Protein AF-X6F6Z0-F1 (afdb_monomer)

Foldseek 3Di:
DPPPPQQDLVVQQDPKDKDFLLNSLLSVLVNVDPDPCVSPDCVCVVVSVVSQVVCCVVVVHRMDISVVVDDPPPD

Secondary structure (DSSP, 8-state):
--------GGGTS-SSSEEEHHHHHHHHHHHH-S-HHHHT-GGGHHHHHHHHHHHHHHHSSSEEEGGGG------

Sequence (75 aa):
MHGDKFMDVRDFIPQSGHVTADQFVEWVFLAEYENESERMSPRWDRHRQRIRDFFVEHMGSDAVDASQLKWEVDG

Nearest PDB structures (foldseek):
  2yr0-assembly2_B  TM=5.176E-01  e=5.024E+00  Thermus thermophilus HB8
  2yqz-assembly2_B  TM=4.322E-01  e=4.145E+00  Thermus thermophilus HB8

Mean predicted aligned error: 5.86 Å

Radius of gyration: 13.6 Å; Cα contacts (8 Å, |Δi|>4): 58; chains: 1; bounding box: 42×24×35 Å

Solvent-accessible surface area (backbone atoms only — not comparable to full-atom values): 4570 Å² total; per-residue (Å²): 131,84,78,84,71,75,50,52,49,71,82,68,58,53,91,62,56,80,42,39,33,68,59,51,43,51,33,47,40,58,33,74,33,91,49,64,73,66,56,69,34,74,89,43,50,69,56,50,49,50,52,29,53,50,42,27,66,74,68,74,38,60,58,44,54,30,63,78,77,56,76,82,77,88,124

Structure (mmCIF, N/CA/C/O backbone):
data_AF-X6F6Z0-F1
#
_entry.id   AF-X6F6Z0-F1
#
loop_
_atom_site.group_PDB
_atom_site.id
_atom_site.type_symbol
_atom_site.label_atom_id
_atom_site.label_alt_id
_atom_site.label_comp_id
_atom_site.label_asym_id
_atom_site.label_entity_id
_atom_site.label_seq_id
_atom_site.pdbx_PDB_ins_code
_atom_site.Cartn_x
_atom_site.Cartn_y
_atom_site.Cartn_z
_atom_site.occupancy
_atom_site.B_iso_or_equiv
_atom_site.auth_seq_id
_atom_site.auth_comp_id
_atom_site.auth_asym_id
_atom_site.auth_atom_id
_atom_site.pdbx_PDB_model_num
ATOM 1 N N . MET A 1 1 ? 30.431 -9.725 -0.405 1.00 37.34 1 MET A N 1
ATOM 2 C CA . MET A 1 1 ? 29.120 -10.381 -0.263 1.00 37.34 1 MET A CA 1
ATOM 3 C C . MET A 1 1 ? 28.112 -9.256 -0.135 1.00 37.34 1 MET A C 1
ATOM 5 O O . MET A 1 1 ? 28.102 -8.611 0.905 1.00 37.34 1 MET A O 1
ATOM 9 N N . HIS A 1 2 ? 27.405 -8.904 -1.210 1.00 46.16 2 HIS A N 1
ATOM 10 C CA . HIS A 1 2 ? 26.269 -7.992 -1.077 1.00 46.16 2 HIS A CA 1
ATOM 11 C C . HIS A 1 2 ? 25.175 -8.832 -0.430 1.00 46.16 2 HIS A C 1
ATOM 13 O O . HIS A 1 2 ? 24.807 -9.865 -0.975 1.00 46.16 2 HIS A O 1
ATOM 19 N N . GLY A 1 3 ? 24.811 -8.504 0.807 1.00 44.66 3 GLY A N 1
ATOM 20 C CA . GLY A 1 3 ? 23.684 -9.159 1.447 1.00 44.66 3 GLY A CA 1
ATOM 21 C C . GLY A 1 3 ? 22.450 -8.750 0.669 1.00 44.66 3 GLY A C 1
ATOM 22 O O . GLY A 1 3 ? 22.074 -7.581 0.740 1.00 44.66 3 GLY A O 1
ATOM 23 N N . ASP A 1 4 ? 21.884 -9.683 -0.090 1.00 51.88 4 ASP A N 1
ATOM 24 C CA . ASP A 1 4 ? 20.586 -9.546 -0.743 1.00 51.88 4 ASP A CA 1
ATOM 25 C C . ASP A 1 4 ? 19.532 -9.391 0.358 1.00 51.88 4 ASP A C 1
ATOM 27 O O . ASP A 1 4 ? 18.905 -10.348 0.816 1.00 51.88 4 ASP A O 1
ATOM 31 N N . LYS A 1 5 ? 19.418 -8.174 0.893 1.00 57.16 5 LYS A N 1
ATOM 32 C CA . LYS A 1 5 ? 18.371 -7.818 1.835 1.00 57.16 5 LYS A CA 1
ATOM 33 C C . LYS A 1 5 ? 17.124 -7.603 0.993 1.00 57.16 5 LYS A C 1
ATOM 35 O O . LYS A 1 5 ? 16.839 -6.479 0.594 1.00 57.16 5 LYS A O 1
ATOM 40 N N . PHE A 1 6 ? 16.423 -8.697 0.705 1.00 64.38 6 PHE A N 1
ATOM 41 C CA . PHE A 1 6 ? 15.044 -8.643 0.237 1.00 64.38 6 PHE A CA 1
ATOM 42 C C . PHE A 1 6 ? 14.290 -7.704 1.181 1.00 64.38 6 PHE A C 1
ATOM 44 O O . PHE A 1 6 ? 14.239 -7.960 2.388 1.00 64.38 6 PHE A O 1
ATOM 51 N N . MET A 1 7 ? 13.818 -6.569 0.663 1.00 78.00 7 MET A N 1
ATOM 52 C CA . MET A 1 7 ? 13.009 -5.658 1.461 1.00 78.00 7 MET A CA 1
ATOM 53 C C . MET A 1 7 ? 11.670 -6.345 1.682 1.00 78.00 7 MET A C 1
ATOM 55 O O . MET A 1 7 ? 10.997 -6.711 0.724 1.00 78.00 7 MET A O 1
ATOM 59 N N . ASP A 1 8 ? 11.305 -6.574 2.936 1.00 84.62 8 ASP A N 1
ATOM 60 C CA . ASP A 1 8 ? 10.010 -7.154 3.262 1.00 84.62 8 ASP A CA 1
ATOM 61 C C . ASP A 1 8 ? 8.977 -6.026 3.341 1.00 84.62 8 ASP A C 1
ATOM 63 O O . ASP A 1 8 ? 9.278 -4.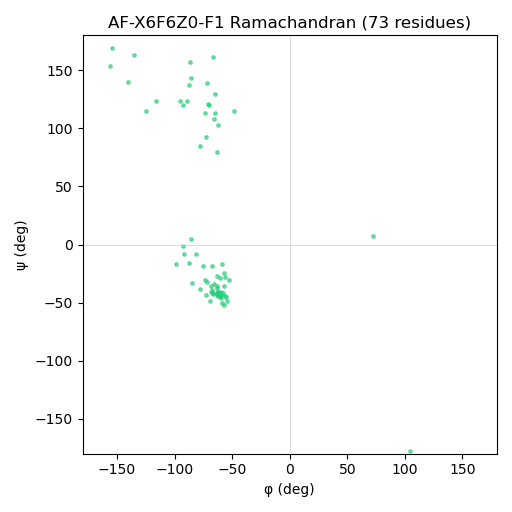941 3.838 1.00 84.62 8 ASP A O 1
ATOM 67 N N . VAL A 1 9 ? 7.738 -6.265 2.901 1.00 85.56 9 VAL A N 1
ATOM 68 C CA . VAL A 1 9 ? 6.653 -5.275 3.022 1.00 85.56 9 VAL A CA 1
ATOM 69 C C . VAL A 1 9 ? 6.495 -4.770 4.469 1.00 85.56 9 VAL A C 1
ATOM 71 O O . VAL A 1 9 ? 6.156 -3.608 4.693 1.00 85.56 9 VAL A O 1
ATOM 74 N N . ARG A 1 10 ? 6.816 -5.614 5.459 1.00 86.44 10 ARG A N 1
ATOM 75 C CA . ARG A 1 10 ? 6.793 -5.293 6.893 1.00 86.44 10 ARG A CA 1
ATOM 76 C C . ARG A 1 10 ? 7.776 -4.198 7.292 1.00 86.44 10 ARG A C 1
ATOM 78 O O . ARG A 1 10 ? 7.495 -3.486 8.252 1.00 86.44 10 ARG A O 1
ATOM 85 N N . ASP A 1 11 ? 8.877 -4.027 6.560 1.00 88.12 11 ASP A N 1
ATOM 86 C CA . ASP A 1 11 ? 9.863 -2.974 6.831 1.00 88.12 11 ASP A CA 1
ATOM 87 C C . ASP A 1 11 ? 9.296 -1.567 6.559 1.00 88.12 11 ASP A C 1
ATOM 89 O O . ASP A 1 11 ? 9.825 -0.577 7.068 1.00 88.12 11 ASP A O 1
ATOM 93 N N . PHE A 1 12 ? 8.207 -1.469 5.789 1.00 89.75 12 PHE A N 1
ATOM 94 C CA . PHE A 1 12 ? 7.556 -0.202 5.447 1.00 89.75 12 PHE A CA 1
ATOM 95 C C . PHE A 1 12 ? 6.334 0.119 6.315 1.00 89.75 12 PHE A C 1
ATOM 97 O O . PHE A 1 12 ? 5.895 1.270 6.347 1.00 89.75 12 PHE A O 1
ATOM 104 N N . ILE A 1 13 ? 5.781 -0.867 7.030 1.00 90.31 13 ILE A N 1
ATOM 105 C CA . ILE A 1 13 ? 4.583 -0.664 7.850 1.00 90.31 13 ILE A CA 1
ATOM 106 C C . ILE A 1 13 ? 4.956 0.186 9.078 1.00 90.31 13 ILE A C 1
ATOM 108 O O . ILE A 1 13 ? 5.801 -0.223 9.881 1.00 90.31 13 ILE A O 1
ATOM 112 N N . PRO A 1 14 ? 4.328 1.361 9.279 1.00 90.38 14 PRO A N 1
ATOM 113 C CA . PRO A 1 14 ? 4.655 2.235 10.395 1.00 90.38 14 PRO A CA 1
ATOM 114 C C . PRO A 1 14 ? 4.275 1.602 11.734 1.00 90.38 14 PRO A C 1
ATOM 116 O O . PRO A 1 14 ? 3.462 0.679 11.832 1.00 90.38 14 PRO A O 1
ATOM 119 N N . GLN A 1 15 ? 4.857 2.122 12.818 1.00 86.81 15 GLN A N 1
ATOM 120 C CA . GLN A 1 15 ? 4.570 1.568 14.135 1.00 86.81 15 GLN A CA 1
ATOM 121 C C . GLN A 1 15 ? 3.112 1.767 14.573 1.00 86.81 15 GLN A C 1
ATOM 123 O O . GLN A 1 15 ? 2.565 0.892 15.246 1.00 86.81 15 GLN A O 1
ATOM 128 N N . SER A 1 16 ? 2.510 2.882 14.172 1.00 89.50 16 SER A N 1
ATOM 129 C CA . SER A 1 16 ? 1.139 3.284 14.465 1.00 89.50 16 SER A CA 1
ATOM 130 C C . SER A 1 16 ? 0.624 4.223 13.372 1.00 89.50 16 SER A C 1
ATOM 132 O O . SER A 1 16 ? 1.401 4.709 12.544 1.00 89.50 16 SER A O 1
ATOM 134 N N . GLY A 1 17 ? -0.680 4.501 13.388 1.00 92.62 17 GLY A N 1
ATOM 135 C CA . GLY A 1 17 ? -1.328 5.407 12.442 1.00 92.62 17 GLY A CA 1
ATOM 136 C C . GLY A 1 17 ? -2.123 4.664 11.374 1.00 92.62 17 GLY A C 1
ATOM 137 O O . GLY A 1 17 ? -2.232 3.444 11.400 1.00 92.62 17 GLY A O 1
ATOM 138 N N . HIS A 1 18 ? -2.703 5.417 10.443 1.00 94.50 18 HIS A N 1
ATOM 139 C CA . HIS A 1 18 ? -3.542 4.849 9.391 1.00 94.50 18 HIS A CA 1
ATOM 140 C C . HIS A 1 18 ? -2.698 4.431 8.187 1.00 94.50 18 HIS A C 1
ATOM 142 O O . HIS A 1 18 ? -1.830 5.184 7.747 1.00 94.50 18 HIS A O 1
ATOM 148 N N . VAL A 1 19 ? -3.000 3.257 7.643 1.00 95.62 19 VAL A N 1
ATOM 149 C CA . VAL A 1 19 ? -2.454 2.742 6.389 1.00 95.62 19 VAL A CA 1
ATOM 150 C C . VAL A 1 19 ? -3.596 2.590 5.403 1.00 95.62 19 VAL A C 1
ATOM 152 O O . VAL A 1 19 ? -4.577 1.901 5.690 1.00 95.62 19 VAL A O 1
ATOM 155 N N . THR A 1 20 ? -3.472 3.230 4.244 1.00 97.56 20 THR A N 1
ATOM 156 C CA . THR A 1 20 ? -4.428 3.055 3.147 1.00 97.56 20 THR A CA 1
ATOM 157 C C . THR A 1 20 ? -4.045 1.870 2.268 1.00 97.56 20 THR A C 1
ATOM 159 O O . THR A 1 20 ? -2.875 1.489 2.174 1.00 97.56 20 THR A O 1
ATOM 162 N N . ALA A 1 21 ? -5.027 1.323 1.555 1.00 97.06 21 ALA A N 1
ATOM 163 C CA . ALA A 1 21 ? -4.794 0.266 0.579 1.00 97.06 21 ALA A CA 1
ATOM 164 C C . ALA A 1 21 ? -3.783 0.691 -0.508 1.00 97.06 21 ALA A C 1
A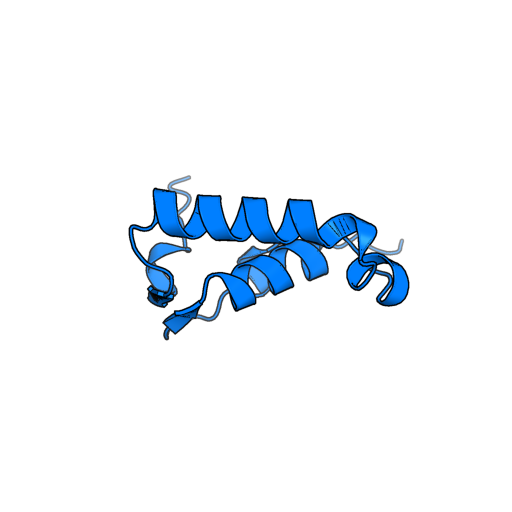TOM 166 O O . ALA A 1 21 ? -2.958 -0.115 -0.928 1.00 97.06 21 ALA A O 1
ATOM 167 N N . ASP A 1 22 ? -3.786 1.964 -0.922 1.00 96.88 22 ASP A N 1
ATOM 168 C CA . ASP A 1 22 ? -2.818 2.486 -1.900 1.00 96.88 22 ASP A CA 1
ATOM 169 C C . ASP A 1 22 ? -1.387 2.514 -1.361 1.00 96.88 22 ASP A C 1
ATOM 171 O O . ASP A 1 22 ? -0.460 2.110 -2.063 1.00 96.88 22 ASP A O 1
ATOM 175 N N . GLN A 1 23 ? -1.205 2.945 -0.109 1.00 96.12 23 GLN A N 1
ATOM 176 C CA . GLN A 1 23 ? 0.106 2.929 0.544 1.00 96.12 23 GLN A CA 1
ATOM 177 C C . GLN A 1 23 ? 0.626 1.500 0.685 1.00 96.12 23 GLN A C 1
ATOM 179 O O . GLN A 1 23 ? 1.783 1.225 0.374 1.00 96.12 23 GLN A O 1
ATOM 184 N N . PHE A 1 24 ? -0.245 0.572 1.088 1.00 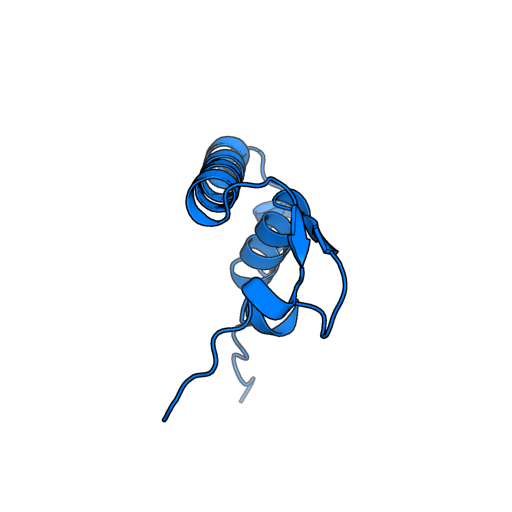95.56 24 PHE A N 1
ATOM 185 C CA . PHE A 1 24 ? 0.112 -0.838 1.183 1.00 95.56 24 PHE A CA 1
ATOM 186 C C . PHE A 1 24 ? 0.559 -1.407 -0.173 1.00 95.56 24 PHE A C 1
ATOM 188 O O . PHE A 1 24 ? 1.601 -2.056 -0.260 1.00 95.56 24 PHE A O 1
ATOM 195 N N . VAL A 1 25 ? -0.178 -1.118 -1.252 1.00 96.06 25 VAL A N 1
ATOM 196 C CA . VAL A 1 25 ? 0.201 -1.521 -2.616 1.00 96.06 25 VAL A CA 1
ATOM 197 C C . VAL A 1 25 ? 1.550 -0.927 -3.017 1.00 96.06 25 VAL A C 1
ATOM 199 O O . VAL A 1 25 ? 2.360 -1.614 -3.639 1.00 96.06 25 VAL A O 1
ATOM 202 N N . GLU A 1 26 ? 1.826 0.331 -2.678 1.00 94.56 26 GLU A N 1
ATOM 203 C CA . GLU A 1 26 ? 3.129 0.938 -2.950 1.00 94.56 26 GLU A CA 1
ATOM 204 C C . GLU A 1 26 ? 4.269 0.177 -2.262 1.00 94.56 26 GLU A C 1
ATOM 206 O O . GLU A 1 26 ? 5.280 -0.109 -2.907 1.00 94.56 26 GLU A O 1
ATOM 211 N N . TRP A 1 27 ? 4.093 -0.211 -0.998 1.00 94.94 27 TRP A N 1
ATOM 212 C CA . TRP A 1 27 ? 5.100 -0.952 -0.237 1.00 94.94 27 TRP A CA 1
ATOM 213 C C . TRP A 1 27 ? 5.332 -2.364 -0.761 1.00 94.94 27 TRP A C 1
ATOM 215 O O . TRP A 1 27 ? 6.481 -2.785 -0.856 1.00 94.94 27 TRP A O 1
ATOM 225 N N . VAL A 1 28 ? 4.278 -3.072 -1.180 1.00 93.81 28 VAL A N 1
ATOM 226 C CA . VAL A 1 28 ? 4.429 -4.375 -1.853 1.00 93.81 28 VAL A CA 1
ATOM 227 C C . VAL A 1 28 ? 5.295 -4.231 -3.106 1.00 93.81 28 VAL A C 1
ATOM 229 O O . VAL A 1 28 ? 6.187 -5.035 -3.356 1.00 93.81 28 VAL A O 1
ATOM 232 N N . PHE A 1 29 ? 5.085 -3.167 -3.878 1.00 94.12 29 PHE A N 1
ATOM 233 C CA . PHE A 1 29 ? 5.863 -2.914 -5.087 1.00 94.12 29 PHE A CA 1
ATOM 234 C C . PHE A 1 29 ? 7.291 -2.429 -4.812 1.00 94.12 29 PHE A C 1
ATOM 236 O O . PHE A 1 29 ? 8.176 -2.697 -5.619 1.00 94.12 29 PHE A O 1
ATOM 243 N N . LEU A 1 30 ? 7.524 -1.714 -3.710 1.00 92.19 30 LEU A N 1
ATOM 244 C CA . LEU A 1 30 ? 8.871 -1.359 -3.249 1.00 92.19 30 LEU A CA 1
ATOM 245 C C . LEU A 1 30 ? 9.656 -2.586 -2.774 1.00 92.19 30 LEU A C 1
ATOM 247 O O . LEU A 1 30 ? 10.861 -2.647 -2.991 1.00 92.19 30 LEU A O 1
ATOM 251 N N . ALA A 1 31 ? 8.975 -3.548 -2.151 1.00 90.81 31 ALA A N 1
ATOM 252 C CA . ALA A 1 31 ? 9.559 -4.809 -1.708 1.00 90.81 31 ALA A CA 1
ATOM 253 C C . ALA A 1 31 ? 9.960 -5.721 -2.884 1.00 90.81 31 ALA A C 1
ATOM 255 O O . ALA A 1 31 ? 11.026 -6.330 -2.858 1.00 90.81 31 ALA A O 1
ATOM 256 N N . GLU A 1 32 ? 9.123 -5.792 -3.924 1.00 89.19 32 GLU A N 1
ATOM 257 C CA . GLU A 1 32 ? 9.302 -6.715 -5.056 1.00 89.19 32 GLU A CA 1
ATOM 258 C C . GLU A 1 32 ? 10.233 -6.171 -6.160 1.00 89.19 32 GLU A C 1
ATOM 260 O O . GLU A 1 32 ? 10.931 -6.942 -6.821 1.00 89.19 32 GLU A O 1
ATOM 265 N N . TYR A 1 33 ? 10.253 -4.850 -6.394 1.00 89.75 33 TYR A N 1
ATOM 266 C CA . TYR A 1 33 ? 10.949 -4.248 -7.538 1.00 89.75 33 TYR A CA 1
ATOM 267 C C . TYR A 1 33 ? 11.954 -3.168 -7.124 1.00 89.75 33 TYR A C 1
ATOM 269 O O . TYR A 1 33 ? 11.578 -2.069 -6.718 1.00 89.75 33 TYR A O 1
ATOM 277 N N . GLU A 1 34 ? 13.242 -3.424 -7.366 1.00 84.06 34 GLU A N 1
ATOM 278 C CA . GLU A 1 34 ? 14.313 -2.441 -7.136 1.00 84.06 34 GLU A CA 1
ATOM 279 C C . GLU A 1 34 ? 14.305 -1.286 -8.155 1.00 84.06 34 GLU A C 1
ATOM 281 O O . GLU A 1 34 ? 14.697 -0.160 -7.848 1.00 84.06 34 GLU A O 1
ATOM 286 N N . ASN A 1 35 ? 13.884 -1.553 -9.397 1.00 89.56 35 ASN A N 1
ATOM 287 C CA . ASN A 1 35 ? 13.920 -0.570 -10.477 1.00 89.56 35 ASN A CA 1
ATOM 288 C C . ASN A 1 35 ? 12.630 0.259 -10.531 1.00 89.56 35 ASN A C 1
ATOM 290 O O . ASN A 1 35 ? 11.541 -0.279 -10.726 1.00 89.56 35 ASN A O 1
ATOM 294 N N . GLU A 1 36 ? 12.757 1.585 -10.445 1.00 89.69 36 GLU A N 1
ATOM 295 C CA . GLU A 1 36 ? 11.609 2.497 -10.460 1.00 89.69 36 GLU A CA 1
ATOM 296 C C . GLU A 1 36 ? 10.795 2.437 -11.760 1.00 89.69 36 GLU A C 1
ATOM 298 O O . GLU A 1 36 ? 9.567 2.408 -11.703 1.00 89.69 36 GLU A O 1
ATOM 303 N N . SER A 1 37 ? 11.445 2.376 -12.924 1.00 91.94 37 SER A N 1
ATOM 304 C CA . SER A 1 37 ? 10.752 2.321 -14.219 1.00 91.94 37 SER A 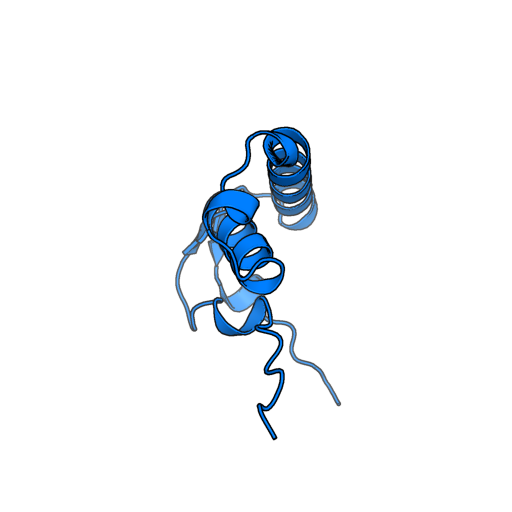CA 1
ATOM 305 C C . SER A 1 37 ? 9.915 1.052 -14.367 1.00 91.94 37 SER A C 1
ATOM 307 O O . SER A 1 37 ? 8.819 1.083 -14.924 1.00 91.94 37 SER A O 1
ATOM 309 N N . GLU A 1 38 ? 10.425 -0.063 -13.851 1.00 91.75 38 GLU A N 1
ATOM 310 C CA . GLU A 1 38 ? 9.713 -1.333 -13.800 1.00 91.75 38 GLU A CA 1
ATOM 311 C C . GLU A 1 38 ? 8.548 -1.271 -12.805 1.00 91.75 38 GLU A C 1
ATOM 313 O O . GLU A 1 38 ? 7.406 -1.575 -13.156 1.00 91.75 38 GLU A O 1
ATOM 318 N N . ARG A 1 39 ? 8.816 -0.768 -11.594 1.00 92.19 39 ARG A N 1
ATOM 319 C CA . ARG A 1 39 ? 7.826 -0.567 -10.531 1.00 92.19 39 ARG A CA 1
ATOM 320 C C . ARG A 1 39 ? 6.653 0.292 -11.006 1.00 92.19 39 ARG A C 1
ATOM 322 O O . ARG A 1 39 ? 5.502 -0.053 -10.758 1.00 92.19 39 ARG A O 1
ATOM 329 N N . MET A 1 40 ? 6.922 1.389 -11.708 1.00 91.06 40 MET A N 1
ATOM 330 C CA . MET A 1 40 ? 5.920 2.352 -12.185 1.00 91.06 40 MET A CA 1
ATOM 331 C C . MET A 1 40 ? 5.299 1.970 -13.537 1.00 91.06 40 MET A C 1
ATOM 333 O O . MET A 1 40 ? 4.521 2.741 -14.098 1.00 91.06 40 MET A O 1
ATOM 337 N N . SER A 1 41 ? 5.632 0.798 -14.084 1.00 95.25 41 SER A N 1
ATOM 338 C CA . SER A 1 41 ? 5.127 0.376 -15.387 1.00 95.25 41 SER A CA 1
ATOM 339 C C . SER A 1 41 ? 3.601 0.167 -15.367 1.00 95.25 41 SER A C 1
ATOM 341 O O . SER A 1 41 ? 3.115 -0.629 -14.556 1.00 95.25 41 SER A O 1
ATOM 343 N N . PRO A 1 42 ? 2.844 0.753 -16.321 1.00 95.81 42 PRO A N 1
ATOM 344 C CA . PRO A 1 42 ? 1.393 0.549 -16.443 1.00 95.81 42 PRO A CA 1
ATOM 345 C C . PRO A 1 42 ? 0.980 -0.915 -16.645 1.00 95.81 42 PRO A C 1
ATOM 347 O O . PRO A 1 42 ? -0.172 -1.298 -16.439 1.00 95.81 42 PRO A O 1
ATOM 350 N N . ARG A 1 43 ? 1.924 -1.789 -17.031 1.00 95.62 43 ARG A N 1
ATOM 351 C CA . ARG A 1 43 ? 1.674 -3.235 -17.148 1.00 95.62 43 ARG A CA 1
ATOM 352 C C . ARG A 1 43 ? 1.181 -3.853 -15.838 1.00 95.62 43 ARG A C 1
ATOM 354 O O . ARG A 1 43 ? 0.491 -4.872 -15.863 1.00 95.62 43 ARG A O 1
ATOM 361 N N . TRP A 1 44 ? 1.512 -3.223 -14.712 1.00 95.56 44 TRP A N 1
ATOM 362 C CA . TRP A 1 44 ? 1.140 -3.667 -13.381 1.00 95.56 44 TRP A CA 1
ATOM 363 C C . TRP A 1 44 ? -0.157 -3.056 -12.853 1.00 95.56 44 TRP A C 1
ATOM 365 O O . TRP A 1 44 ? -0.589 -3.463 -11.779 1.00 95.56 44 TRP A O 1
ATOM 375 N N . ASP A 1 45 ? -0.832 -2.165 -13.584 1.00 95.50 45 ASP A N 1
ATOM 376 C CA . ASP A 1 45 ? -2.033 -1.465 -13.096 1.00 95.50 45 ASP A CA 1
ATOM 377 C C . ASP A 1 45 ? -3.127 -2.437 -12.639 1.00 95.50 45 ASP A C 1
ATOM 379 O O . ASP A 1 45 ? -3.672 -2.317 -11.541 1.00 95.50 45 ASP A O 1
ATOM 383 N N . ARG A 1 46 ? -3.382 -3.489 -13.428 1.00 97.25 46 ARG A N 1
ATOM 384 C CA . ARG A 1 46 ? -4.331 -4.547 -13.047 1.00 97.25 46 ARG A CA 1
ATOM 385 C C . ARG A 1 46 ? -3.883 -5.293 -11.788 1.00 97.25 46 ARG A C 1
ATOM 387 O O . ARG A 1 46 ? -4.722 -5.736 -11.009 1.00 97.25 46 ARG A O 1
ATOM 394 N N . HIS A 1 47 ? -2.581 -5.495 -11.607 1.00 96.69 47 HIS A N 1
ATOM 395 C CA . HIS A 1 47 ? -2.056 -6.182 -10.432 1.00 96.69 47 HIS A CA 1
ATOM 396 C C . HIS A 1 47 ? -2.166 -5.303 -9.181 1.00 96.69 47 HIS A C 1
ATOM 398 O O . HIS A 1 47 ? -2.667 -5.773 -8.164 1.00 96.69 47 HIS A O 1
ATOM 404 N N . ARG A 1 48 ? -1.821 -4.014 -9.294 1.00 96.94 48 ARG A N 1
ATOM 405 C CA . ARG A 1 48 ? -2.019 -2.994 -8.255 1.00 96.94 48 ARG A CA 1
ATOM 406 C C . ARG A 1 48 ? -3.471 -2.939 -7.799 1.00 96.94 48 ARG A C 1
ATOM 408 O O . ARG A 1 48 ? -3.737 -3.031 -6.605 1.00 96.94 48 ARG A O 1
ATOM 415 N N . GLN A 1 49 ? -4.401 -2.879 -8.754 1.00 97.62 49 GLN A N 1
ATOM 416 C CA . GLN A 1 49 ? -5.831 -2.877 -8.458 1.00 97.62 49 GLN A CA 1
ATOM 417 C C . GLN A 1 49 ? -6.261 -4.149 -7.717 1.00 97.62 49 GLN A C 1
ATOM 419 O O . GLN A 1 49 ? -6.953 -4.058 -6.715 1.00 97.62 49 GLN A O 1
ATOM 424 N N . ARG A 1 50 ? -5.797 -5.331 -8.139 1.00 97.56 50 ARG A N 1
ATOM 425 C CA . ARG A 1 50 ? -6.131 -6.593 -7.456 1.00 97.56 50 ARG A CA 1
ATOM 426 C C . ARG A 1 50 ? -5.632 -6.649 -6.014 1.00 97.56 50 ARG A C 1
ATOM 428 O O . ARG A 1 50 ? -6.351 -7.149 -5.160 1.00 97.56 50 ARG A O 1
ATOM 435 N N . ILE A 1 51 ? -4.420 -6.163 -5.744 1.00 96.88 51 ILE A N 1
ATOM 436 C CA . ILE A 1 51 ? -3.888 -6.115 -4.373 1.00 96.88 51 ILE A CA 1
ATOM 437 C C . ILE A 1 51 ? -4.703 -5.127 -3.535 1.00 96.88 51 ILE A C 1
ATOM 439 O O . ILE A 1 51 ? -5.050 -5.442 -2.399 1.00 96.88 51 ILE A O 1
ATOM 443 N N . ARG A 1 52 ? -5.057 -3.966 -4.104 1.00 97.75 52 ARG A N 1
ATOM 444 C CA . ARG A 1 52 ? -5.945 -2.998 -3.452 1.00 97.75 52 ARG A CA 1
ATOM 445 C C . ARG A 1 52 ? -7.289 -3.633 -3.097 1.00 97.75 52 ARG A C 1
ATOM 447 O O . ARG A 1 52 ? -7.704 -3.552 -1.948 1.00 97.75 52 ARG A O 1
ATOM 454 N N . ASP A 1 53 ? -7.947 -4.274 -4.058 1.00 97.88 53 ASP A N 1
ATOM 455 C CA . ASP A 1 53 ? -9.254 -4.902 -3.852 1.00 97.88 53 ASP A CA 1
ATOM 456 C C . ASP A 1 53 ? -9.174 -5.990 -2.770 1.00 97.88 53 ASP A C 1
ATOM 458 O O . ASP A 1 53 ? -10.002 -6.020 -1.863 1.00 97.88 53 ASP A O 1
ATOM 462 N N . PHE A 1 54 ? -8.125 -6.820 -2.805 1.00 96.75 54 PHE A N 1
ATOM 463 C CA . PHE A 1 54 ? -7.889 -7.862 -1.806 1.00 96.75 54 PHE A CA 1
ATOM 464 C C . PHE A 1 54 ? -7.682 -7.292 -0.400 1.00 96.75 54 PHE A C 1
ATOM 466 O O . PHE A 1 54 ? -8.205 -7.845 0.568 1.00 96.75 54 PHE A O 1
ATOM 473 N N . PHE A 1 55 ? -6.947 -6.182 -0.284 1.00 96.19 55 PHE A N 1
ATOM 474 C CA . PHE A 1 55 ? -6.774 -5.468 0.977 1.00 96.19 55 PHE A CA 1
ATOM 475 C C . PHE A 1 55 ? -8.127 -5.018 1.531 1.00 96.19 55 PHE A C 1
ATOM 477 O O . PHE A 1 55 ? -8.439 -5.310 2.680 1.00 96.19 55 PHE A O 1
ATOM 484 N N . VAL A 1 56 ? -8.955 -4.357 0.714 1.00 97.12 56 VAL A N 1
ATOM 485 C CA . VAL A 1 56 ? -10.277 -3.882 1.154 1.00 97.12 56 VAL A CA 1
ATOM 486 C C . VAL A 1 56 ? -11.181 -5.048 1.545 1.00 97.12 56 VAL A C 1
ATOM 488 O O . VAL A 1 56 ? -11.865 -4.973 2.562 1.00 97.12 56 VAL A O 1
ATOM 491 N N . GLU A 1 57 ? -11.164 -6.134 0.774 1.00 97.25 57 GLU A N 1
ATOM 492 C CA . GLU A 1 57 ? -11.951 -7.335 1.053 1.00 97.25 57 GLU A CA 1
ATOM 493 C C . GLU A 1 57 ? -11.558 -7.986 2.388 1.00 97.25 57 GLU A C 1
ATOM 495 O O . GLU A 1 57 ? -12.434 -8.330 3.178 1.00 97.25 57 GLU A O 1
ATOM 500 N N . HIS A 1 58 ? -10.257 -8.115 2.670 1.00 95.31 58 HIS A N 1
ATOM 501 C CA . HIS A 1 58 ? -9.770 -8.768 3.890 1.00 95.31 58 HIS A CA 1
ATOM 502 C C . HIS A 1 58 ? -9.876 -7.884 5.128 1.00 95.31 58 HIS A C 1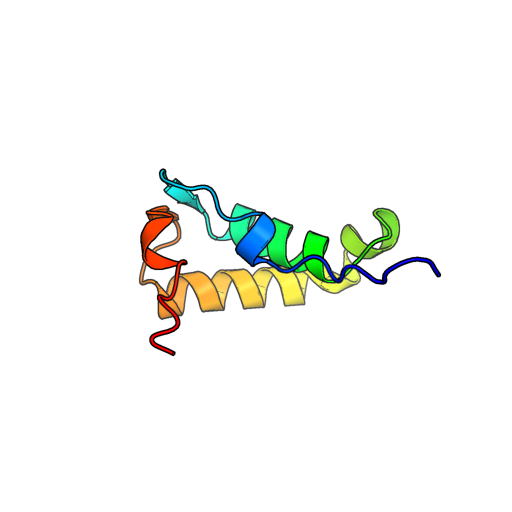
ATOM 504 O O . HIS A 1 58 ? -10.194 -8.372 6.210 1.00 95.31 58 HIS A O 1
ATOM 510 N N . MET A 1 59 ? -9.607 -6.591 4.976 1.00 94.44 59 MET A N 1
ATOM 511 C CA . MET A 1 59 ? -9.620 -5.651 6.091 1.00 94.44 59 MET A CA 1
ATOM 512 C C . MET A 1 59 ? -11.008 -5.057 6.361 1.00 94.44 59 MET A C 1
ATOM 514 O O . MET A 1 59 ? -11.232 -4.453 7.408 1.00 94.44 59 MET A O 1
ATOM 518 N N . GLY A 1 60 ? -11.935 -5.179 5.408 1.00 95.50 60 GLY A N 1
ATOM 519 C CA . GLY A 1 60 ? -13.267 -4.575 5.465 1.00 95.50 60 GLY A CA 1
ATOM 520 C C . GLY A 1 60 ? -13.287 -3.052 5.279 1.00 95.50 60 GLY A C 1
ATOM 521 O O . GLY A 1 60 ? -14.336 -2.437 5.462 1.00 95.50 60 GLY A O 1
ATOM 522 N N . SER A 1 61 ? -12.150 -2.431 4.943 1.00 95.75 61 SER A N 1
ATOM 523 C CA . SER A 1 61 ? -11.985 -0.979 4.796 1.00 95.75 61 SER A CA 1
ATOM 524 C C . SER A 1 61 ? -10.812 -0.650 3.866 1.00 95.75 61 SER A C 1
ATOM 526 O O . SER A 1 61 ? -9.863 -1.424 3.750 1.00 95.75 61 SER A O 1
ATOM 528 N N . ASP A 1 62 ? -10.850 0.516 3.217 1.00 96.69 62 ASP A N 1
ATOM 529 C CA . ASP A 1 62 ? -9.753 1.038 2.389 1.00 96.69 62 ASP A CA 1
ATOM 530 C C . ASP A 1 62 ? -8.641 1.725 3.190 1.00 96.69 62 ASP A C 1
ATOM 532 O O . ASP A 1 62 ? -7.573 2.019 2.645 1.00 96.69 62 ASP A O 1
ATOM 536 N N . ALA A 1 63 ? -8.867 1.919 4.487 1.00 96.69 63 ALA A N 1
ATOM 537 C CA . ALA A 1 63 ? -7.871 2.337 5.453 1.00 96.69 63 ALA A CA 1
ATOM 538 C C . ALA A 1 63 ? -8.050 1.595 6.781 1.00 96.69 63 ALA A C 1
ATOM 540 O O . ALA A 1 63 ? -9.170 1.404 7.262 1.00 96.69 63 ALA A O 1
ATOM 541 N N . VAL A 1 64 ? -6.929 1.217 7.388 1.00 95.62 64 VAL A N 1
ATOM 542 C CA . VAL A 1 64 ? -6.868 0.502 8.670 1.00 95.62 64 VAL A CA 1
ATOM 543 C C . VAL A 1 64 ? -5.809 1.106 9.571 1.00 95.62 64 VAL A C 1
ATOM 545 O O . VAL A 1 64 ? -4.914 1.808 9.105 1.00 95.62 64 VAL A O 1
ATOM 548 N N . ASP A 1 65 ? -5.875 0.803 10.862 1.00 94.75 65 ASP A N 1
ATOM 549 C CA . ASP A 1 65 ? -4.752 1.094 11.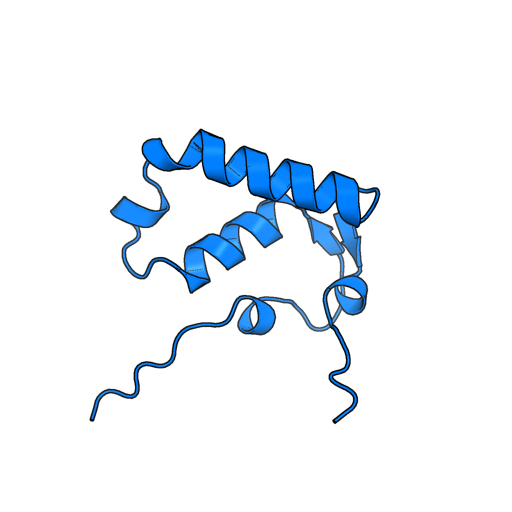748 1.00 94.75 65 ASP A CA 1
ATOM 550 C C . ASP A 1 65 ? -3.582 0.140 11.456 1.00 94.75 65 ASP A C 1
ATOM 552 O O . ASP A 1 65 ? -3.782 -1.060 11.254 1.00 94.75 65 ASP A O 1
ATOM 556 N N . ALA A 1 66 ? -2.356 0.663 11.463 1.00 92.62 66 ALA A N 1
ATOM 557 C CA . ALA A 1 66 ? -1.134 -0.079 11.169 1.00 92.62 66 ALA A CA 1
ATOM 558 C C . ALA A 1 66 ? -0.943 -1.312 12.066 1.00 92.62 66 ALA A C 1
ATOM 560 O O . ALA A 1 66 ? -0.332 -2.291 11.639 1.00 92.62 66 ALA A O 1
ATOM 561 N N . SER A 1 67 ? -1.480 -1.295 13.291 1.00 90.19 67 SER A N 1
ATOM 562 C CA . SER A 1 67 ? -1.459 -2.453 14.191 1.00 90.19 67 SER A CA 1
ATOM 563 C C . SER A 1 67 ? -2.174 -3.678 13.618 1.00 90.19 67 SER A C 1
ATOM 565 O O . SER A 1 67 ? -1.759 -4.793 13.909 1.00 90.19 67 SER A O 1
ATOM 567 N N . GLN A 1 68 ? -3.177 -3.500 12.752 1.00 88.94 68 GLN A N 1
ATOM 568 C CA . GLN A 1 68 ? -3.922 -4.607 12.139 1.00 88.94 68 GLN A CA 1
ATOM 569 C C . GLN A 1 68 ? -3.132 -5.327 11.035 1.00 88.94 68 GLN A C 1
ATOM 571 O O . GLN A 1 68 ? -3.460 -6.454 10.673 1.00 88.94 68 GLN A O 1
ATOM 576 N N . LEU A 1 69 ? -2.092 -4.687 10.491 1.00 88.00 69 LEU A N 1
ATOM 577 C CA . LEU A 1 69 ? -1.219 -5.267 9.464 1.00 88.00 69 LEU 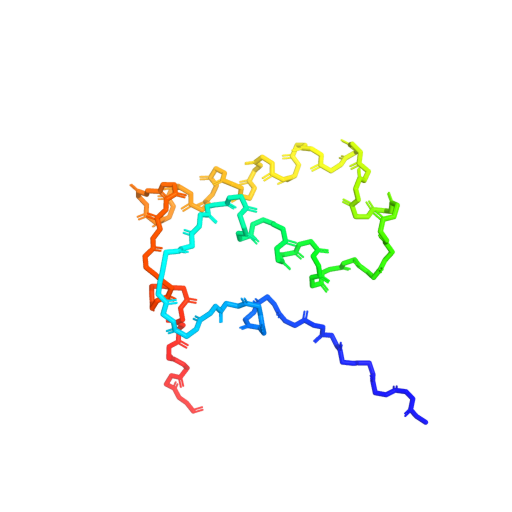A CA 1
ATOM 578 C C . LEU A 1 69 ? -0.004 -5.984 10.060 1.00 88.00 69 LEU A C 1
ATOM 580 O O . LEU A 1 69 ? 0.751 -6.640 9.342 1.00 88.00 69 LEU A O 1
ATOM 584 N N . LYS A 1 70 ? 0.203 -5.859 11.371 1.00 81.25 70 LYS A N 1
ATOM 585 C CA . LYS A 1 70 ? 1.277 -6.533 12.090 1.00 81.25 70 LYS A CA 1
ATOM 586 C C . LYS A 1 70 ? 0.745 -7.841 12.635 1.00 81.25 70 LYS A C 1
ATOM 588 O O . LYS A 1 70 ? -0.196 -7.854 13.419 1.00 81.25 70 LYS A O 1
ATOM 593 N N . TRP A 1 71 ? 1.345 -8.943 12.217 1.00 69.38 71 TRP A N 1
ATOM 594 C CA . TRP A 1 71 ? 1.061 -10.239 12.811 1.00 69.38 71 TRP A CA 1
ATOM 595 C C . TRP A 1 71 ? 2.138 -10.475 13.867 1.00 69.38 71 TRP A C 1
ATOM 597 O O . TRP A 1 71 ? 3.329 -10.408 13.549 1.00 69.38 71 TRP A O 1
ATOM 607 N N . GLU A 1 72 ? 1.741 -10.707 15.119 1.00 55.31 72 GLU A N 1
ATOM 608 C CA . GLU A 1 72 ? 2.656 -11.317 16.081 1.00 55.31 72 GLU A CA 1
ATOM 609 C C . GLU A 1 72 ? 2.939 -12.725 15.561 1.00 55.31 72 GLU A C 1
ATOM 611 O O . GLU A 1 72 ? 2.040 -13.558 15.446 1.00 55.31 72 GLU A O 1
ATOM 616 N N . VAL A 1 73 ? 4.182 -12.976 15.154 1.00 48.59 73 VAL A N 1
ATOM 617 C CA . VAL A 1 73 ? 4.635 -14.352 14.995 1.00 48.59 73 VAL A CA 1
ATOM 618 C C . VAL A 1 73 ? 4.787 -14.865 16.421 1.00 48.59 73 VAL A C 1
ATOM 620 O O . VAL A 1 73 ? 5.811 -14.624 17.053 1.00 48.59 73 VAL A O 1
ATOM 623 N N . ASP A 1 74 ? 3.745 -15.491 16.962 1.00 44.72 74 ASP A N 1
ATOM 624 C CA . ASP A 1 74 ? 3.922 -16.368 18.114 1.00 44.72 74 ASP A CA 1
ATOM 625 C C . ASP A 1 74 ? 4.844 -17.512 17.659 1.00 44.72 74 ASP A C 1
ATOM 627 O O . ASP A 1 74 ? 4.425 -18.403 16.913 1.00 44.72 74 ASP A O 1
ATOM 631 N N . GLY 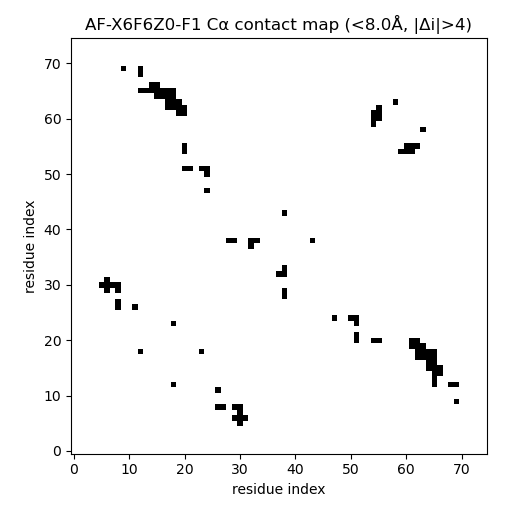A 1 75 ? 6.122 -17.444 18.048 1.00 37.16 75 GLY A N 1
ATOM 632 C CA . GLY A 1 75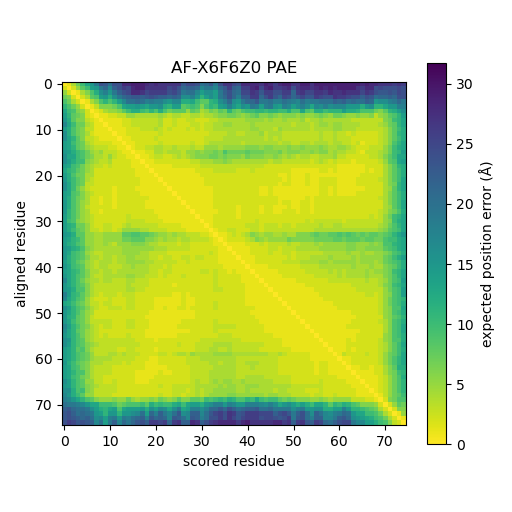 ? 7.142 -18.456 17.752 1.00 37.16 75 GLY A CA 1
ATOM 633 C C . GLY A 1 75 ? 8.571 -17.974 17.934 1.00 37.16 75 GLY A C 1
ATOM 634 O O . GLY A 1 75 ? 9.178 -17.590 16.910 1.00 37.16 75 GLY A O 1
#

pLDDT: mean 86.76, std 15.97, range [37.16, 97.88]